Protein AF-A0A705SKW7-F1 (afdb_monomer)

Radius of gyration: 16.19 Å; Cα contacts (8 Å, |Δi|>4): 45; chains: 1; bounding box: 41×28×43 Å

Mean predicted aligned error: 3.39 Å

Foldseek 3Di:
DDQDDDDLVLLVVQLVVQVVVVVDPDPVPDDPVSVVVSSQRSVVVVVVPDDDDDDDPPDDDDDDDDPDDPPPDVSCVVCVVSVNNVVSVVSVVD

Sequence (94 aa):
MSQPTFNKDQFQAALTRQWQRFGLLSASDMTPRQWWQAVSGALAELLSAQPVAQPTKGQRHVNYISMEFLIGRLTGNNLLNLGWYQDVSDVLKA

Organism: Salmonella enterica (NCBI:txid28901)

Nearest PDB structures (foldseek):
  2asv-assembly1_B  TM=9.934E-01  e=4.428E-08  Escherichia coli
  7tm7-assembly1_A  TM=9.882E-01  e=4.708E-08  Klebsiella pneumoniae subsp. pneumoniae HS11286
  7tm7-assembly1_B  TM=9.977E-01  e=1.179E-07  Klebsiella pneumoniae subsp. pneumoniae HS11286
  1e4o-assembly1_A  TM=9.724E-01  e=1.924E-07  Escherichia coli
  8rvk-assembly1_B  TM=9.974E-01  e=7.861E-07  Escherichia coli K-12

pLDDT: mean 95.27, std 6.26, range [60.56, 98.56]

Secondary structure (DSSP, 8-state):
-PPPPP-HHHHHHHHHHHHHHTT-SSGGG--HHHHHHHHHHHHHHHHHTSPPPPPPTTPPP-----S------HHHHHHHHHT-HHHHHHHHH-

Structure (mmCIF, N/CA/C/O backbone):
data_AF-A0A705SKW7-F1
#
_entry.id   AF-A0A705SKW7-F1
#
loop_
_atom_site.group_PDB
_atom_site.id
_atom_site.type_symbol
_atom_site.label_atom_id
_atom_site.label_alt_id
_atom_site.label_comp_id
_atom_site.label_asym_id
_atom_site.label_entity_id
_atom_site.label_seq_id
_atom_site.pdbx_PDB_ins_code
_atom_site.Cartn_x
_atom_site.Cartn_y
_atom_site.Cartn_z
_atom_site.occupancy
_atom_site.B_iso_or_equiv
_atom_site.auth_seq_id
_atom_site.auth_comp_id
_atom_site.auth_asym_id
_atom_site.auth_atom_id
_atom_site.pdbx_PDB_model_num
ATOM 1 N N . MET A 1 1 ? -4.471 -4.814 19.232 1.00 60.56 1 MET A N 1
ATOM 2 C CA . MET A 1 1 ? -4.388 -5.312 17.842 1.00 60.56 1 MET A CA 1
ATOM 3 C C . MET A 1 1 ? -2.929 -5.617 17.561 1.00 60.56 1 MET A C 1
ATOM 5 O O . MET A 1 1 ? -2.098 -4.804 17.943 1.00 60.56 1 MET A O 1
ATOM 9 N N . SER A 1 2 ? -2.606 -6.779 16.996 1.00 76.94 2 SER A N 1
ATOM 10 C CA . SER A 1 2 ? -1.236 -7.079 16.561 1.00 76.94 2 SER A CA 1
ATOM 11 C C . SER A 1 2 ? -0.909 -6.251 15.319 1.00 76.94 2 SER A C 1
ATOM 13 O O . SER A 1 2 ? -1.731 -6.193 14.404 1.00 76.94 2 SER A O 1
ATOM 15 N N . GLN A 1 3 ? 0.258 -5.605 15.285 1.00 81.25 3 GLN A N 1
ATOM 16 C CA . GLN A 1 3 ? 0.727 -4.961 14.059 1.00 81.25 3 GLN A CA 1
ATOM 17 C C . GLN A 1 3 ? 1.015 -6.033 12.998 1.00 81.25 3 GLN A C 1
ATOM 19 O O . GLN A 1 3 ? 1.642 -7.044 13.325 1.00 81.25 3 GLN A O 1
ATOM 24 N N . PRO A 1 4 ? 0.562 -5.842 11.749 1.00 88.06 4 PRO A N 1
ATOM 25 C CA . PRO A 1 4 ? 0.884 -6.761 10.672 1.00 88.06 4 PRO A CA 1
ATOM 26 C C . PRO A 1 4 ? 2.370 -6.639 10.317 1.00 88.06 4 PRO A C 1
ATOM 28 O O . PRO A 1 4 ? 2.909 -5.539 10.200 1.00 88.06 4 PRO A O 1
ATOM 31 N N . THR A 1 5 ? 3.044 -7.770 10.142 1.00 91.94 5 THR A N 1
ATOM 32 C CA . THR A 1 5 ? 4.468 -7.803 9.788 1.00 91.94 5 THR A CA 1
ATOM 33 C C . THR A 1 5 ? 4.642 -7.653 8.280 1.00 91.94 5 THR A C 1
ATOM 35 O O . THR A 1 5 ? 3.932 -8.296 7.504 1.00 91.94 5 THR A O 1
ATOM 38 N N . PHE A 1 6 ? 5.596 -6.824 7.857 1.00 96.00 6 PHE A N 1
ATOM 39 C CA . PHE A 1 6 ? 5.949 -6.698 6.448 1.00 96.00 6 PHE A CA 1
ATOM 40 C C . PHE A 1 6 ? 6.649 -7.968 5.945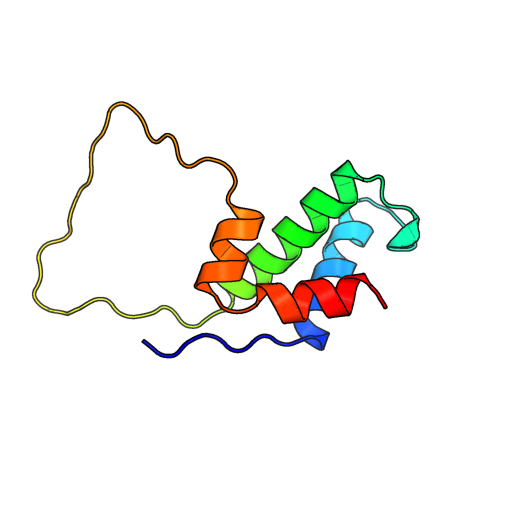 1.00 96.00 6 PHE A C 1
ATOM 42 O O . PHE A 1 6 ? 7.554 -8.492 6.594 1.00 96.00 6 PHE A O 1
ATOM 49 N N . ASN A 1 7 ? 6.250 -8.455 4.768 1.00 96.19 7 ASN A N 1
ATOM 50 C CA . ASN A 1 7 ? 6.896 -9.580 4.100 1.00 96.19 7 ASN A CA 1
ATOM 51 C C . ASN A 1 7 ? 7.435 -9.129 2.735 1.00 96.19 7 ASN A C 1
ATOM 53 O O . ASN A 1 7 ? 6.667 -8.827 1.817 1.00 96.19 7 ASN A O 1
ATOM 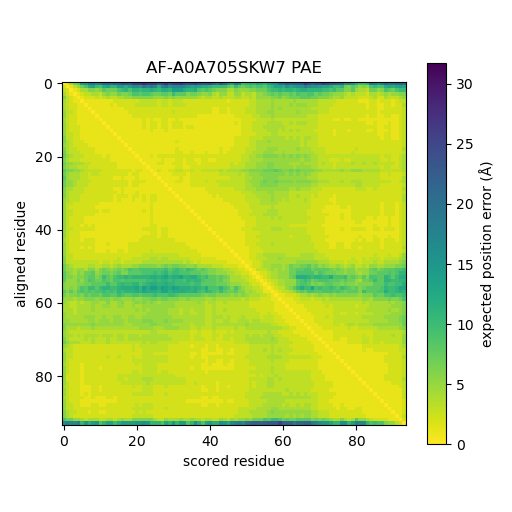57 N N . LYS A 1 8 ? 8.767 -9.099 2.613 1.00 97.06 8 LYS A N 1
ATOM 58 C CA . LYS A 1 8 ? 9.475 -8.637 1.413 1.00 97.06 8 LYS A CA 1
ATOM 59 C C . LYS A 1 8 ? 9.121 -9.455 0.170 1.00 97.06 8 LYS A C 1
ATOM 61 O O . LYS A 1 8 ? 8.837 -8.863 -0.869 1.00 97.06 8 LYS A O 1
ATOM 66 N N . ASP A 1 9 ? 9.097 -10.780 0.275 1.00 97.50 9 ASP A N 1
ATOM 67 C CA . ASP A 1 9 ? 8.856 -11.664 -0.871 1.00 97.50 9 ASP A CA 1
ATOM 68 C C . ASP A 1 9 ? 7.420 -11.514 -1.385 1.00 97.50 9 ASP A C 1
ATOM 70 O O . ASP A 1 9 ? 7.182 -11.427 -2.591 1.00 97.50 9 ASP A O 1
ATOM 74 N N . GLN A 1 10 ? 6.452 -11.399 -0.470 1.00 97.75 10 GLN A N 1
ATOM 75 C CA . GLN A 1 10 ? 5.058 -11.129 -0.825 1.00 97.75 10 GLN A CA 1
ATOM 76 C C . GLN A 1 10 ? 4.905 -9.764 -1.496 1.00 97.75 10 GLN A C 1
ATOM 78 O O . GLN A 1 10 ? 4.203 -9.662 -2.504 1.00 97.75 10 GLN A O 1
ATOM 83 N N . PHE A 1 11 ? 5.580 -8.733 -0.981 1.00 98.19 11 PHE A N 1
ATOM 84 C CA . PHE A 1 11 ? 5.571 -7.405 -1.587 1.00 98.19 11 PHE A CA 1
ATOM 85 C C . PHE A 1 11 ? 6.174 -7.418 -2.996 1.00 98.19 11 PHE A C 1
ATOM 87 O O . PHE A 1 11 ? 5.560 -6.889 -3.920 1.00 98.19 11 PHE A O 1
ATOM 94 N N . GLN A 1 12 ? 7.330 -8.057 -3.192 1.00 98.00 12 GLN A N 1
ATOM 95 C CA . GLN A 1 12 ? 7.965 -8.171 -4.507 1.00 98.00 12 GLN A CA 1
ATOM 96 C C . GLN A 1 12 ? 7.091 -8.957 -5.490 1.00 98.00 12 GLN A C 1
ATOM 98 O O . GLN A 1 12 ? 6.920 -8.535 -6.632 1.00 98.00 12 GLN A O 1
ATOM 103 N N . ALA A 1 13 ? 6.472 -10.054 -5.049 1.00 98.38 13 ALA A N 1
ATOM 104 C CA . ALA A 1 13 ? 5.544 -10.815 -5.878 1.00 98.38 13 ALA A CA 1
ATOM 105 C C . ALA A 1 13 ? 4.306 -9.984 -6.266 1.00 98.38 13 ALA A C 1
ATOM 107 O O . ALA A 1 13 ? 3.867 -10.036 -7.417 1.00 98.38 13 ALA A O 1
ATOM 108 N N . ALA A 1 14 ? 3.755 -9.203 -5.332 1.00 98.56 14 ALA A N 1
ATOM 109 C CA . ALA A 1 14 ? 2.636 -8.302 -5.598 1.00 98.56 14 ALA A CA 1
ATOM 110 C C . ALA A 1 14 ? 3.035 -7.187 -6.571 1.00 98.56 14 ALA A C 1
ATOM 112 O O . ALA A 1 14 ? 2.336 -6.959 -7.555 1.00 98.56 14 ALA A O 1
ATOM 113 N N . LEU A 1 15 ? 4.195 -6.558 -6.369 1.00 98.38 15 LEU A N 1
ATOM 114 C CA . LEU A 1 15 ? 4.744 -5.550 -7.277 1.00 98.38 15 LEU A CA 1
ATOM 115 C C . LEU A 1 15 ? 4.937 -6.113 -8.693 1.00 98.38 15 LEU A C 1
ATOM 117 O O . LEU A 1 15 ? 4.564 -5.454 -9.663 1.00 98.38 15 LEU A O 1
ATOM 121 N N . THR A 1 16 ? 5.427 -7.352 -8.804 1.00 98.44 16 THR A N 1
ATOM 122 C CA . THR A 1 16 ? 5.532 -8.093 -10.067 1.00 98.44 16 THR A CA 1
ATOM 123 C C . THR A 1 16 ? 4.202 -8.219 -10.787 1.00 98.44 16 THR A C 1
ATOM 125 O O . THR A 1 16 ? 4.099 -7.846 -11.956 1.00 98.44 16 THR A O 1
ATOM 128 N N . ARG A 1 17 ? 3.148 -8.640 -10.083 1.00 98.56 17 ARG A N 1
ATOM 129 C CA . ARG A 1 17 ? 1.800 -8.704 -10.663 1.00 98.56 17 ARG A CA 1
ATOM 130 C C . ARG A 1 17 ? 1.316 -7.343 -11.176 1.00 98.56 17 ARG A C 1
ATOM 132 O O . ARG A 1 17 ? 0.634 -7.295 -12.199 1.00 98.56 17 ARG A O 1
ATOM 139 N N . GLN A 1 18 ? 1.668 -6.240 -10.508 1.00 98.56 18 GLN A N 1
ATOM 140 C CA . GLN A 1 18 ? 1.237 -4.900 -10.927 1.00 98.56 18 GLN A CA 1
ATOM 141 C C . GLN A 1 18 ? 1.850 -4.478 -12.265 1.00 98.56 18 GLN A C 1
ATOM 143 O O . GLN A 1 18 ? 1.112 -4.074 -13.162 1.00 98.56 18 GLN A O 1
ATOM 148 N N . TRP A 1 19 ? 3.170 -4.588 -12.443 1.00 98.19 19 TRP A N 1
ATOM 149 C CA . TRP A 1 19 ? 3.779 -4.181 -13.716 1.00 98.19 19 TRP A CA 1
ATOM 150 C C . TRP A 1 19 ? 3.507 -5.178 -14.848 1.00 98.19 19 TRP A C 1
ATOM 152 O O . TRP A 1 19 ? 3.349 -4.758 -15.994 1.00 98.19 19 TRP A O 1
ATOM 162 N N . GLN A 1 20 ? 3.313 -6.466 -14.539 1.00 98.25 20 GLN A N 1
ATOM 163 C CA . GLN A 1 20 ? 2.819 -7.446 -15.514 1.00 98.25 20 GLN A CA 1
ATOM 164 C C . GLN A 1 20 ? 1.422 -7.077 -16.026 1.00 98.25 20 GLN A C 1
ATOM 166 O O . GLN A 1 20 ? 1.156 -7.174 -17.222 1.00 98.25 20 GLN A O 1
ATOM 171 N N . ARG A 1 21 ? 0.534 -6.579 -15.153 1.00 97.88 21 ARG A N 1
ATOM 172 C CA . ARG A 1 21 ? -0.794 -6.079 -15.548 1.00 97.88 21 ARG A CA 1
ATOM 173 C C . ARG A 1 21 ? -0.716 -4.864 -16.477 1.00 97.88 21 ARG A C 1
ATOM 175 O O . ARG A 1 21 ? -1.636 -4.647 -17.262 1.00 97.88 21 ARG A O 1
ATOM 182 N N . PHE A 1 22 ? 0.361 -4.083 -16.413 1.00 97.81 22 PHE A N 1
ATOM 183 C CA . PHE A 1 22 ? 0.620 -3.003 -17.369 1.00 97.81 22 PHE A CA 1
ATOM 184 C C . PHE A 1 22 ? 1.164 -3.503 -18.718 1.00 97.81 22 PHE A C 1
ATOM 186 O O . PHE A 1 22 ? 1.334 -2.692 -19.623 1.00 97.81 22 PHE A O 1
ATOM 193 N N . GLY A 1 23 ? 1.424 -4.807 -18.866 1.00 97.88 23 GLY A N 1
ATOM 194 C CA . GLY A 1 23 ? 2.014 -5.395 -20.069 1.00 97.88 23 GLY A CA 1
ATOM 195 C C . GLY A 1 23 ? 3.520 -5.159 -20.194 1.00 97.88 23 GLY A C 1
ATOM 196 O O . GLY A 1 23 ? 4.052 -5.225 -21.298 1.00 97.88 23 GLY A O 1
ATOM 197 N N . LEU A 1 24 ? 4.201 -4.848 -19.087 1.00 98.06 24 LEU A N 1
ATOM 198 C CA . LEU A 1 24 ? 5.641 -4.591 -19.063 1.00 98.06 24 LEU A CA 1
ATOM 199 C C . LEU A 1 24 ? 6.430 -5.887 -18.840 1.00 98.06 24 LEU A C 1
ATOM 201 O O . LEU A 1 24 ? 5.917 -6.844 -18.258 1.00 98.06 24 LEU A O 1
ATOM 205 N N . LEU A 1 25 ? 7.685 -5.906 -19.291 1.00 97.00 25 LEU A N 1
ATOM 206 C CA . LEU A 1 25 ? 8.586 -7.052 -19.125 1.00 97.00 25 LEU A CA 1
ATOM 207 C C . LEU A 1 25 ? 9.397 -6.965 -17.829 1.00 97.00 25 LEU A C 1
ATOM 209 O O . LEU A 1 25 ? 9.815 -7.993 -17.296 1.00 97.00 25 LEU A O 1
ATOM 213 N N . SER A 1 26 ? 9.612 -5.752 -17.320 1.00 96.88 26 SER A N 1
ATOM 214 C CA . SER A 1 26 ? 10.364 -5.498 -16.098 1.00 96.88 26 SER A CA 1
ATOM 215 C C . SER A 1 26 ? 9.808 -4.304 -15.321 1.00 96.88 26 SER A C 1
ATOM 217 O O . SER A 1 26 ? 9.122 -3.436 -15.864 1.00 96.88 26 SER A O 1
ATOM 219 N N . ALA A 1 27 ? 10.149 -4.223 -14.034 1.00 96.38 27 ALA A N 1
ATOM 220 C CA . ALA A 1 27 ? 9.785 -3.076 -13.207 1.00 96.38 27 ALA A CA 1
ATOM 221 C C . ALA A 1 27 ? 10.440 -1.765 -13.690 1.00 96.38 27 ALA A C 1
ATOM 223 O O . ALA A 1 27 ? 9.843 -0.699 -13.560 1.00 96.38 27 ALA A O 1
ATOM 224 N N . SER A 1 28 ? 11.641 -1.833 -14.278 1.00 96.31 28 SER A N 1
ATOM 225 C CA . SER A 1 28 ? 12.356 -0.666 -14.816 1.00 96.31 28 SER A CA 1
ATOM 226 C C . SER A 1 28 ? 11.642 0.007 -15.988 1.00 96.31 28 SER A C 1
ATOM 228 O O . SER A 1 28 ? 11.884 1.185 -16.233 1.00 96.31 28 SER A O 1
ATOM 230 N N . ASP A 1 29 ? 10.730 -0.694 -16.666 1.00 97.62 29 ASP A N 1
ATOM 231 C CA . ASP A 1 29 ? 9.959 -0.136 -17.783 1.00 97.62 29 ASP A CA 1
ATOM 232 C C . ASP A 1 29 ? 8.799 0.762 -17.312 1.00 97.62 29 ASP A C 1
ATOM 234 O O . ASP A 1 29 ? 8.127 1.407 -18.120 1.00 97.62 29 ASP A O 1
ATOM 238 N N . MET A 1 30 ? 8.525 0.807 -16.002 1.00 98.25 30 MET A N 1
ATOM 239 C CA . MET A 1 30 ? 7.462 1.641 -15.455 1.00 98.25 30 MET A CA 1
ATOM 240 C C . MET A 1 30 ? 7.824 3.127 -15.505 1.00 98.25 30 MET A C 1
ATOM 242 O O . MET A 1 30 ? 8.850 3.576 -14.995 1.00 98.25 30 MET A O 1
ATOM 246 N N . THR A 1 31 ? 6.888 3.934 -16.001 1.00 98.44 31 THR A N 1
ATOM 247 C CA . THR A 1 31 ? 6.901 5.388 -15.793 1.00 98.44 31 THR A CA 1
ATOM 248 C C . THR A 1 31 ? 6.792 5.733 -14.298 1.00 98.44 31 THR A C 1
ATOM 250 O O . THR A 1 31 ? 6.250 4.946 -13.517 1.00 98.44 31 THR A O 1
ATOM 253 N N . PRO A 1 32 ? 7.180 6.949 -13.868 1.00 98.25 32 PRO A N 1
ATOM 254 C CA . PRO A 1 32 ? 7.025 7.370 -12.471 1.00 98.25 32 PRO A CA 1
ATOM 255 C C . PRO A 1 32 ? 5.588 7.244 -11.936 1.00 98.25 32 PRO A C 1
ATOM 257 O O . PRO A 1 32 ? 5.368 6.899 -10.775 1.00 98.25 32 PRO A O 1
ATOM 260 N N . ARG A 1 33 ? 4.583 7.481 -12.792 1.00 98.38 33 ARG A N 1
ATOM 261 C CA . ARG A 1 33 ? 3.172 7.315 -12.420 1.00 98.38 33 ARG A CA 1
ATOM 262 C C . ARG A 1 33 ? 2.806 5.843 -12.222 1.00 98.38 33 ARG A C 1
ATOM 264 O O . ARG A 1 33 ? 2.099 5.536 -11.265 1.00 98.38 33 ARG A O 1
ATOM 271 N N . GLN A 1 34 ? 3.286 4.954 -13.093 1.00 98.38 34 GLN A N 1
ATOM 272 C CA . GLN A 1 34 ? 3.079 3.509 -12.954 1.00 98.38 34 GLN A CA 1
ATOM 273 C C . GLN A 1 34 ? 3.772 2.964 -11.708 1.00 98.38 34 GLN A C 1
ATOM 275 O O . GLN A 1 34 ? 3.165 2.167 -11.007 1.00 98.38 34 GLN A O 1
ATOM 280 N N . TRP A 1 35 ? 4.966 3.455 -11.368 1.00 98.31 35 TRP A N 1
ATOM 281 C CA . TRP A 1 35 ? 5.638 3.116 -10.112 1.00 98.31 35 TRP A CA 1
ATOM 282 C C . TRP A 1 35 ? 4.781 3.446 -8.891 1.00 98.31 35 TRP A C 1
ATOM 284 O O . TRP A 1 35 ? 4.550 2.582 -8.046 1.00 98.31 35 TRP A O 1
ATOM 294 N N . TRP A 1 36 ? 4.251 4.671 -8.819 1.00 98.31 36 TRP A N 1
ATOM 295 C CA . TRP A 1 36 ? 3.350 5.054 -7.731 1.00 98.31 36 TRP A CA 1
ATOM 296 C C . TRP A 1 36 ? 2.108 4.149 -7.670 1.00 98.31 36 TRP A C 1
ATOM 298 O O . TRP A 1 36 ? 1.763 3.658 -6.597 1.00 98.31 36 TRP A O 1
ATOM 308 N N . GLN A 1 37 ? 1.471 3.876 -8.814 1.00 98.50 37 GLN A N 1
ATOM 309 C CA . GLN A 1 37 ? 0.295 3.000 -8.883 1.00 98.50 37 GLN A CA 1
ATOM 310 C C . GLN A 1 37 ? 0.614 1.555 -8.482 1.00 98.50 37 GLN A C 1
ATOM 312 O O . GLN A 1 37 ? -0.159 0.951 -7.743 1.00 98.50 37 GLN A O 1
ATOM 317 N N . ALA A 1 38 ? 1.743 1.013 -8.937 1.00 98.5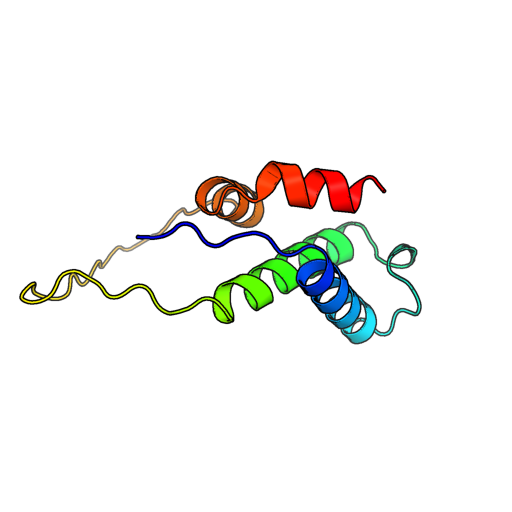0 38 ALA A N 1
ATOM 318 C CA . ALA A 1 38 ? 2.161 -0.355 -8.673 1.00 98.50 38 ALA A CA 1
ATOM 319 C C . ALA A 1 38 ? 2.521 -0.559 -7.200 1.00 98.50 38 ALA A C 1
ATOM 321 O O . ALA A 1 38 ? 2.047 -1.505 -6.579 1.00 98.50 38 ALA A O 1
ATOM 322 N N . VAL A 1 39 ? 3.279 0.359 -6.596 1.00 98.31 39 VAL A N 1
ATOM 323 C CA . VAL A 1 39 ? 3.586 0.286 -5.160 1.00 98.31 39 VAL A CA 1
ATOM 324 C C . VAL A 1 39 ? 2.302 0.400 -4.334 1.00 98.31 39 VAL A C 1
ATOM 326 O O . VAL A 1 39 ? 2.068 -0.421 -3.449 1.00 98.31 39 VAL A O 1
ATOM 329 N N . SER A 1 40 ? 1.420 1.353 -4.656 1.00 98.50 40 SER A N 1
ATOM 330 C CA . SER A 1 40 ? 0.110 1.473 -4.003 1.00 98.50 40 SER A CA 1
ATOM 331 C C . SER A 1 40 ? -0.750 0.214 -4.150 1.00 98.50 40 SER A C 1
ATOM 333 O O . SER A 1 40 ? -1.363 -0.218 -3.175 1.00 98.50 40 SER A O 1
ATOM 335 N N . GLY A 1 41 ? -0.795 -0.377 -5.346 1.00 98.50 41 GLY A N 1
ATOM 336 C CA . GLY A 1 41 ? -1.561 -1.588 -5.633 1.00 98.50 41 GLY A CA 1
ATOM 337 C C . GLY A 1 41 ? -1.025 -2.810 -4.892 1.00 98.50 41 GLY A C 1
ATOM 338 O O . GLY A 1 41 ? -1.803 -3.539 -4.282 1.00 98.50 41 GLY A O 1
ATOM 339 N N . ALA A 1 42 ? 0.298 -2.986 -4.868 1.00 98.50 42 ALA A N 1
ATOM 340 C CA . ALA A 1 42 ? 0.949 -4.059 -4.124 1.00 98.50 42 ALA A CA 1
ATOM 341 C C . ALA A 1 42 ? 0.659 -3.957 -2.617 1.00 98.50 42 ALA A C 1
ATOM 343 O O . ALA A 1 42 ? 0.279 -4.939 -1.988 1.00 98.50 42 ALA A O 1
ATOM 344 N N . LEU A 1 43 ? 0.758 -2.756 -2.038 1.00 98.12 43 LEU A N 1
ATOM 345 C CA . LEU A 1 43 ? 0.438 -2.534 -0.623 1.00 98.12 43 LEU A CA 1
ATOM 346 C C . LEU A 1 43 ? -1.040 -2.790 -0.307 1.00 98.12 43 LEU A C 1
ATOM 348 O O . LEU A 1 43 ? -1.349 -3.342 0.746 1.00 98.12 43 LEU A O 1
ATOM 352 N N . ALA A 1 44 ? -1.950 -2.411 -1.208 1.00 97.94 44 ALA A N 1
ATOM 353 C CA . ALA A 1 44 ? -3.377 -2.680 -1.047 1.00 97.94 44 ALA A CA 1
ATOM 354 C C . ALA A 1 44 ? -3.684 -4.187 -1.068 1.00 97.94 44 ALA A C 1
ATOM 356 O O . ALA A 1 44 ? -4.518 -4.648 -0.291 1.00 97.94 44 ALA A O 1
ATOM 357 N N . GLU A 1 45 ? -2.988 -4.949 -1.914 1.00 97.81 45 GLU A N 1
ATOM 358 C CA . GLU A 1 45 ? -3.080 -6.411 -1.964 1.00 97.81 45 GLU A CA 1
ATOM 359 C C . GLU A 1 45 ? -2.563 -7.062 -0.671 1.00 97.81 45 GLU A C 1
ATOM 361 O O . GLU A 1 45 ? -3.218 -7.933 -0.105 1.00 97.81 45 GLU A O 1
ATOM 366 N N . LEU A 1 46 ? -1.423 -6.599 -0.152 1.00 96.31 46 LEU A N 1
ATOM 367 C CA . LEU A 1 46 ? -0.883 -7.092 1.117 1.00 96.31 46 LEU A CA 1
ATOM 368 C C . LEU A 1 46 ? -1.803 -6.761 2.300 1.00 96.31 46 LEU A C 1
ATOM 370 O O . LEU A 1 46 ? -1.938 -7.576 3.210 1.00 96.31 46 LEU A O 1
ATOM 374 N N . LEU A 1 47 ? -2.422 -5.575 2.300 1.00 94.56 47 LEU A N 1
ATOM 375 C CA . LEU A 1 47 ? -3.347 -5.150 3.349 1.00 94.56 47 LEU A CA 1
ATOM 376 C C . LEU A 1 47 ? -4.645 -5.967 3.332 1.00 94.56 47 LEU A C 1
ATOM 378 O O . LEU A 1 47 ? -5.131 -6.344 4.395 1.00 94.56 47 LEU A O 1
ATOM 382 N N . SER A 1 48 ? -5.203 -6.258 2.153 1.00 94.12 48 SER A N 1
ATOM 383 C CA . SER A 1 48 ? -6.441 -7.041 2.038 1.00 94.12 48 SER A CA 1
ATOM 384 C C . SER A 1 48 ? -6.262 -8.509 2.432 1.00 94.12 48 SER A C 1
ATOM 386 O O . SER A 1 48 ? -7.226 -9.145 2.853 1.00 94.12 48 SER A O 1
ATOM 388 N N . ALA A 1 49 ? -5.036 -9.029 2.342 1.00 93.56 49 ALA A N 1
ATOM 389 C CA . ALA A 1 49 ? -4.677 -10.370 2.794 1.00 93.56 49 ALA A CA 1
ATOM 390 C C . ALA A 1 49 ? -4.467 -10.478 4.319 1.00 93.56 49 ALA A C 1
ATOM 392 O O . ALA A 1 49 ? -4.328 -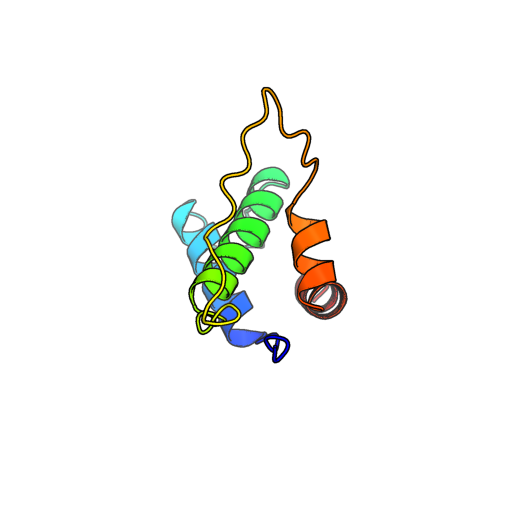11.590 4.834 1.00 93.56 49 ALA A O 1
ATOM 393 N N . GLN A 1 50 ? -4.430 -9.359 5.056 1.00 91.06 50 GLN A N 1
ATOM 394 C CA . GLN A 1 50 ? -4.268 -9.385 6.512 1.00 91.06 50 GLN A CA 1
ATOM 395 C C . GLN A 1 50 ? -5.520 -9.937 7.207 1.00 91.06 50 GLN A C 1
ATOM 397 O O . GLN A 1 50 ? -6.645 -9.697 6.758 1.00 91.06 50 GLN A O 1
ATOM 402 N N . PRO A 1 51 ? -5.361 -10.635 8.346 1.00 89.69 51 PRO A N 1
ATOM 403 C CA . PRO A 1 51 ? -6.500 -11.084 9.129 1.00 89.69 51 PRO A CA 1
ATOM 404 C C . PRO A 1 51 ? -7.329 -9.884 9.596 1.00 89.69 51 PRO A C 1
ATOM 406 O O . PRO A 1 51 ? -6.798 -8.885 10.087 1.00 89.69 51 PRO A O 1
ATOM 409 N N . VAL A 1 52 ? -8.652 -9.999 9.480 1.00 86.69 52 VAL A N 1
ATOM 410 C CA . VAL A 1 52 ? -9.574 -8.937 9.892 1.00 86.69 52 VAL A CA 1
ATOM 411 C C . VAL A 1 52 ? -9.482 -8.736 11.404 1.00 86.69 52 VAL A C 1
ATOM 413 O O . VAL A 1 52 ? -9.810 -9.629 12.190 1.00 86.69 52 VAL A O 1
ATOM 416 N N . ALA A 1 53 ? -9.064 -7.541 11.821 1.00 85.31 53 ALA A N 1
ATOM 417 C CA . ALA A 1 53 ? -9.091 -7.149 13.221 1.00 85.31 53 ALA A CA 1
ATOM 418 C C . ALA A 1 53 ? -10.545 -7.034 13.698 1.00 85.31 53 ALA A C 1
ATOM 420 O O . ALA A 1 53 ? -11.339 -6.272 13.146 1.00 85.31 53 ALA A O 1
ATOM 421 N N . GLN A 1 54 ? -10.896 -7.798 14.732 1.00 86.44 54 GLN A N 1
ATOM 422 C CA . GLN A 1 54 ? -12.245 -7.773 15.287 1.00 86.44 54 GLN A CA 1
ATOM 423 C C . GLN A 1 54 ? -12.434 -6.520 16.155 1.00 86.44 54 GLN A C 1
ATOM 425 O O . GLN A 1 54 ? -11.622 -6.285 17.056 1.00 86.44 54 GLN A O 1
ATOM 430 N N . PRO A 1 55 ? -13.490 -5.720 15.924 1.00 87.56 55 PRO A N 1
ATOM 431 C CA . PRO A 1 55 ? -13.794 -4.575 16.769 1.00 87.56 55 PRO A CA 1
ATOM 432 C C . PRO A 1 55 ? -14.270 -5.023 18.157 1.00 87.56 55 PRO A C 1
ATOM 434 O O . PRO A 1 55 ? -14.673 -6.171 18.371 1.00 87.56 55 PRO A O 1
ATOM 437 N N . THR A 1 56 ? -14.258 -4.094 19.112 1.00 90.44 56 THR A N 1
ATOM 438 C CA . THR A 1 56 ? -14.785 -4.327 20.461 1.00 90.44 56 THR A CA 1
ATOM 439 C C . THR A 1 56 ? -16.255 -4.746 20.398 1.00 90.44 56 THR A C 1
ATOM 441 O O . THR A 1 56 ? -17.099 -4.046 19.838 1.00 90.44 56 THR A O 1
ATOM 444 N N . LYS A 1 57 ? -16.574 -5.905 20.985 1.00 91.88 57 LYS A N 1
ATOM 445 C CA . LYS A 1 57 ? -17.940 -6.447 21.011 1.00 91.88 57 LYS A CA 1
ATOM 446 C C . LYS A 1 57 ? -18.851 -5.633 21.937 1.00 91.88 57 LYS A C 1
ATOM 448 O O . LYS A 1 57 ? -18.391 -5.016 22.893 1.00 91.88 57 LYS A O 1
ATOM 453 N N . GLY A 1 58 ? -20.158 -5.679 21.672 1.00 93.19 58 GLY A N 1
ATOM 454 C CA . GLY A 1 58 ? -21.184 -5.059 22.523 1.00 93.19 58 GLY A CA 1
ATOM 455 C C . GLY A 1 58 ? -21.374 -3.552 22.320 1.00 93.19 58 GLY A C 1
ATOM 456 O O . GLY A 1 58 ? -22.156 -2.937 23.039 1.00 93.19 58 GLY A O 1
ATOM 457 N N . GLN A 1 59 ? -20.693 -2.951 21.342 1.00 93.88 59 GLN A N 1
ATOM 458 C CA . GLN A 1 59 ? -20.856 -1.542 20.983 1.00 93.88 59 GLN A CA 1
ATOM 459 C C . GLN A 1 59 ? -21.805 -1.388 19.786 1.00 93.88 59 GLN A C 1
ATOM 461 O O . GLN A 1 59 ? -21.873 -2.257 18.915 1.00 93.88 59 GLN A O 1
ATOM 466 N N . ARG A 1 60 ? -22.548 -0.273 19.733 1.00 96.44 60 ARG A N 1
ATOM 467 C CA . ARG A 1 60 ? -23.325 0.097 18.538 1.00 96.44 60 ARG A CA 1
ATOM 468 C C . ARG A 1 60 ? -22.371 0.504 17.415 1.00 96.44 60 ARG A C 1
ATOM 470 O O . ARG A 1 60 ? -21.329 1.099 17.676 1.00 96.44 60 ARG A O 1
ATOM 477 N N . HIS A 1 61 ? -22.751 0.225 16.172 1.00 95.62 61 HIS A N 1
ATOM 478 C CA . HIS A 1 61 ? -22.003 0.690 15.008 1.00 95.62 61 HIS A CA 1
ATOM 479 C C . HIS A 1 61 ? -22.063 2.223 14.895 1.00 95.62 61 HIS A C 1
ATOM 481 O O . HIS A 1 61 ? -23.134 2.815 15.049 1.00 95.62 61 HIS A O 1
ATOM 487 N N . VAL A 1 62 ? -20.925 2.862 14.616 1.00 96.25 62 VAL A N 1
ATOM 488 C CA . VAL A 1 62 ? -20.833 4.315 14.414 1.00 96.25 62 VAL A CA 1
ATOM 489 C C . VAL A 1 62 ? -21.007 4.622 12.928 1.00 96.25 62 VAL A C 1
ATOM 491 O O . VAL A 1 62 ? -20.116 4.347 12.132 1.00 96.25 62 VAL A O 1
ATOM 494 N N . ASN A 1 63 ? -22.143 5.216 12.559 1.00 97.75 63 ASN A N 1
ATOM 495 C CA . ASN A 1 63 ? -22.394 5.706 11.202 1.00 97.75 63 ASN A CA 1
ATOM 496 C C . ASN A 1 63 ? -21.903 7.156 11.095 1.00 97.75 63 ASN A C 1
ATOM 498 O O . ASN A 1 63 ? -22.585 8.074 11.550 1.00 97.75 63 ASN A O 1
ATOM 502 N N . TYR A 1 64 ? -20.710 7.365 10.539 1.00 97.88 64 TYR A N 1
ATOM 503 C CA . TYR A 1 64 ? -20.129 8.701 10.400 1.00 97.88 64 TYR A CA 1
ATOM 504 C C . TYR A 1 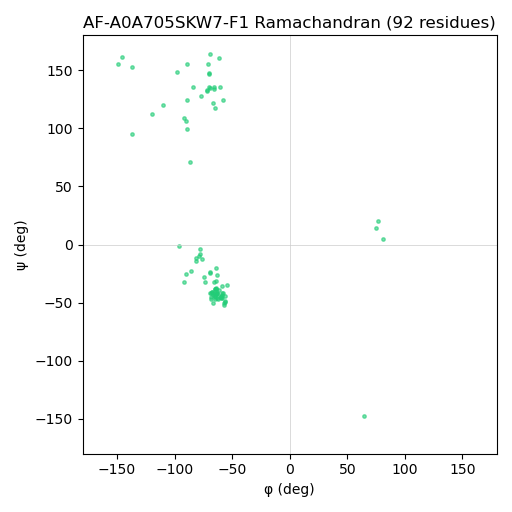64 ? -20.531 9.327 9.055 1.00 97.88 64 TYR A C 1
ATOM 506 O O . TYR A 1 64 ? -20.043 8.914 8.004 1.00 97.88 64 TYR A O 1
ATOM 514 N N . ILE A 1 65 ? -21.446 10.302 9.095 1.00 97.94 65 ILE A N 1
ATOM 515 C CA . ILE A 1 65 ? -22.004 10.976 7.913 1.00 97.94 65 ILE A CA 1
ATOM 516 C C . ILE A 1 65 ? -21.483 12.412 7.881 1.00 97.94 65 ILE A C 1
ATOM 518 O O . ILE A 1 65 ? -21.731 13.187 8.801 1.00 97.94 65 ILE A O 1
ATOM 522 N N . SER A 1 66 ? -20.773 12.761 6.813 1.00 98.19 66 SER A N 1
ATOM 523 C CA . SER A 1 66 ? -20.225 14.096 6.573 1.00 98.19 66 SER A CA 1
ATOM 524 C C . SER A 1 66 ? -20.454 14.485 5.116 1.00 98.19 66 SER A C 1
ATOM 526 O O . SER A 1 66 ? -20.518 13.616 4.245 1.00 98.19 66 SER A O 1
ATOM 528 N N . MET A 1 67 ? -20.556 15.788 4.851 1.00 98.31 67 MET A N 1
ATOM 529 C CA . MET A 1 67 ? -20.601 16.314 3.483 1.00 98.31 67 MET A CA 1
ATOM 530 C C . MET A 1 67 ? -19.264 16.156 2.753 1.00 98.31 67 MET A C 1
ATOM 532 O O . MET A 1 67 ? -19.243 16.108 1.527 1.00 98.31 67 MET A O 1
ATOM 536 N N . GLU A 1 68 ? -18.154 16.057 3.486 1.00 97.88 68 GLU A N 1
ATOM 537 C CA . GLU A 1 68 ? -16.826 15.907 2.898 1.00 97.88 68 GLU A CA 1
ATOM 538 C C . GLU A 1 68 ? -15.861 15.098 3.774 1.00 97.88 68 GLU A C 1
ATOM 540 O O . GLU A 1 68 ? -15.997 15.029 4.999 1.00 97.88 68 GLU A O 1
ATOM 545 N N . PHE A 1 69 ? -14.861 14.506 3.110 1.00 97.88 69 PHE A N 1
ATOM 546 C CA . PHE A 1 69 ? -13.733 13.799 3.717 1.00 97.88 69 PHE A CA 1
ATOM 547 C C . PHE A 1 69 ? -12.432 14.168 2.995 1.00 97.88 69 PHE A C 1
ATOM 549 O O . PHE A 1 69 ? -12.066 13.569 1.981 1.00 97.88 69 PHE A O 1
ATOM 556 N N . LEU A 1 70 ? -11.702 15.147 3.529 1.00 97.88 70 LEU A N 1
ATOM 557 C CA . LEU A 1 70 ? -10.438 15.615 2.958 1.00 97.88 70 LEU A CA 1
ATOM 558 C C . LEU A 1 70 ? -9.245 14.775 3.454 1.00 97.88 70 LEU A C 1
ATOM 560 O O . LEU A 1 70 ? -8.426 15.221 4.251 1.00 97.88 70 LEU A O 1
ATOM 564 N N . ILE A 1 71 ? -9.151 13.530 2.987 1.00 97.56 71 ILE A N 1
ATOM 565 C CA . ILE A 1 71 ? -8.202 12.520 3.504 1.00 97.56 71 ILE A CA 1
ATOM 566 C C . ILE A 1 71 ? -6.739 12.693 3.056 1.00 97.56 71 ILE A C 1
ATOM 568 O O . ILE A 1 71 ? -5.846 12.034 3.585 1.00 97.56 71 ILE A O 1
ATOM 572 N N . GLY A 1 72 ? -6.471 13.551 2.069 1.00 97.81 72 GLY A N 1
ATOM 573 C CA . GLY A 1 72 ? -5.120 13.759 1.544 1.00 97.81 72 GLY A CA 1
ATOM 574 C C . GLY A 1 72 ? -4.519 12.516 0.865 1.00 97.81 72 GLY A C 1
ATOM 575 O O . GLY A 1 72 ? -5.214 11.736 0.214 1.00 97.81 72 GLY A O 1
ATOM 576 N N . ARG A 1 73 ? -3.191 12.350 0.958 1.00 97.88 73 ARG A N 1
ATOM 577 C CA . ARG A 1 73 ? -2.453 11.248 0.310 1.00 97.88 73 ARG A CA 1
ATOM 578 C C . ARG A 1 73 ? -2.376 10.024 1.223 1.00 97.88 73 ARG A C 1
ATOM 580 O O . ARG A 1 73 ? -1.818 10.103 2.312 1.00 97.88 73 ARG A O 1
ATOM 587 N N . LEU A 1 74 ? -2.837 8.871 0.736 1.00 98.19 74 LEU A N 1
ATOM 588 C CA . LEU A 1 74 ? -2.972 7.670 1.568 1.00 98.19 74 LEU A CA 1
ATOM 589 C C . LEU A 1 74 ? -1.760 6.734 1.585 1.00 98.19 74 LEU A C 1
ATOM 591 O O . LEU A 1 74 ? -1.525 6.110 2.610 1.00 98.19 74 LEU A O 1
ATOM 595 N N . THR A 1 75 ? -0.978 6.615 0.505 1.00 98.06 75 THR A N 1
ATOM 596 C CA . THR A 1 75 ? 0.093 5.596 0.435 1.00 98.06 75 THR A CA 1
ATOM 597 C C . THR A 1 75 ? 1.099 5.735 1.579 1.00 98.06 75 THR A C 1
ATOM 599 O O . THR A 1 75 ? 1.337 4.780 2.311 1.00 98.06 75 THR A O 1
ATOM 602 N N . GLY A 1 76 ? 1.644 6.940 1.778 1.00 97.31 76 GLY A N 1
ATOM 603 C CA . GLY A 1 76 ? 2.588 7.208 2.867 1.00 97.31 76 GLY A CA 1
ATOM 604 C C . GLY A 1 76 ? 1.943 7.089 4.249 1.00 97.31 76 GLY A C 1
ATOM 605 O O . GLY A 1 76 ? 2.517 6.472 5.139 1.00 97.31 76 GLY A O 1
ATOM 606 N N . ASN A 1 77 ? 0.723 7.608 4.413 1.00 98.06 77 ASN A N 1
ATOM 607 C CA . ASN A 1 77 ? -0.023 7.517 5.669 1.00 98.06 77 ASN A CA 1
ATOM 608 C C . ASN A 1 77 ? -0.265 6.057 6.092 1.00 98.06 77 ASN A C 1
ATOM 610 O O . ASN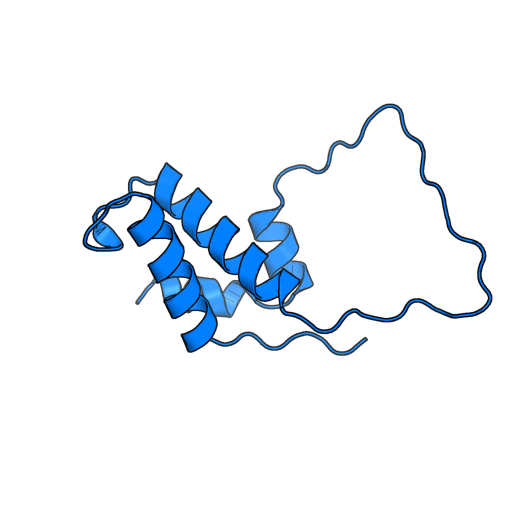 A 1 77 ? -0.050 5.689 7.243 1.00 98.06 77 ASN A O 1
ATOM 614 N N . ASN A 1 78 ? -0.661 5.206 5.146 1.00 96.94 78 ASN A N 1
ATOM 615 C CA . ASN A 1 78 ? -0.911 3.794 5.407 1.00 96.94 78 ASN A CA 1
ATOM 616 C C . ASN A 1 78 ? 0.387 3.055 5.748 1.00 96.94 78 ASN A C 1
ATOM 618 O O . ASN A 1 78 ? 0.399 2.271 6.690 1.00 96.94 78 ASN A O 1
ATOM 622 N N . LEU A 1 79 ? 1.486 3.344 5.044 1.00 97.62 79 LEU A N 1
ATOM 623 C CA . LEU A 1 79 ? 2.804 2.786 5.363 1.00 97.62 79 LEU A CA 1
ATOM 624 C C . LEU A 1 79 ? 3.255 3.132 6.787 1.00 97.62 79 LEU A C 1
ATOM 626 O O . LEU A 1 79 ? 3.778 2.263 7.481 1.00 97.62 79 LEU A O 1
ATOM 630 N N . LEU A 1 80 ? 3.035 4.372 7.232 1.00 97.25 80 LEU A N 1
ATOM 631 C CA . LEU A 1 80 ? 3.352 4.796 8.598 1.00 97.25 80 LEU A CA 1
ATOM 632 C C . LEU A 1 80 ? 2.491 4.060 9.632 1.00 97.25 80 LEU A C 1
ATOM 634 O O . LEU A 1 80 ? 3.029 3.521 10.593 1.00 97.25 80 LEU A O 1
ATOM 638 N N . ASN A 1 81 ? 1.177 3.967 9.406 1.00 95.19 81 ASN A N 1
ATOM 639 C CA . ASN A 1 81 ? 0.257 3.284 10.324 1.00 95.19 81 ASN A CA 1
ATOM 640 C C . ASN A 1 81 ? 0.513 1.772 10.425 1.00 95.19 81 ASN A C 1
ATOM 642 O O . ASN A 1 81 ? 0.296 1.179 11.481 1.00 95.19 81 ASN A O 1
ATOM 646 N N . LEU A 1 82 ? 0.973 1.151 9.336 1.00 94.44 82 LEU A N 1
ATOM 647 C CA . LEU A 1 82 ? 1.351 -0.264 9.302 1.00 94.44 82 LEU A CA 1
ATOM 648 C C . LEU A 1 82 ? 2.768 -0.514 9.841 1.00 94.44 82 LEU A C 1
ATOM 650 O O . LEU A 1 82 ? 3.110 -1.659 10.112 1.00 94.44 82 LEU A O 1
ATOM 654 N N . GLY A 1 83 ? 3.590 0.529 9.996 1.00 95.94 83 GLY A N 1
ATOM 655 C CA . GLY A 1 83 ? 5.002 0.401 10.362 1.00 95.94 83 GLY A CA 1
ATOM 656 C C . GLY A 1 83 ? 5.907 -0.078 9.220 1.00 95.94 83 GLY A C 1
ATOM 657 O O . GLY A 1 83 ? 7.040 -0.461 9.470 1.00 95.94 83 GLY A O 1
ATOM 658 N N . TRP A 1 84 ? 5.436 -0.057 7.969 1.00 97.56 84 TRP A N 1
ATOM 659 C CA . TRP A 1 84 ? 6.133 -0.632 6.803 1.00 97.56 84 TRP A CA 1
ATOM 660 C C . TRP A 1 84 ? 6.947 0.388 6.001 1.00 97.56 84 TRP A C 1
ATOM 662 O O . TRP A 1 84 ? 7.550 0.047 4.985 1.00 97.56 84 TRP A O 1
ATOM 672 N N . TYR A 1 85 ? 6.925 1.661 6.402 1.00 97.69 85 TYR A N 1
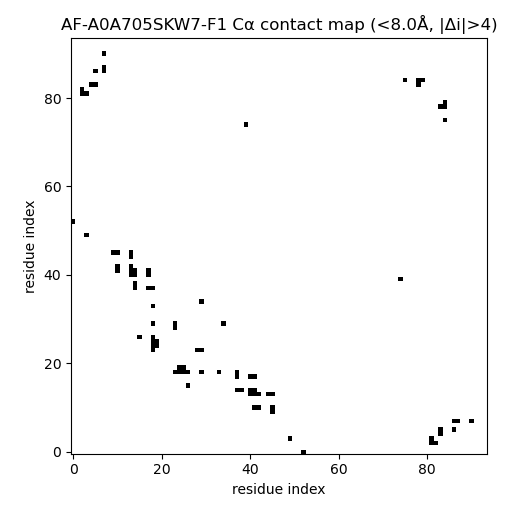ATOM 673 C CA . TYR A 1 85 ? 7.509 2.750 5.615 1.00 9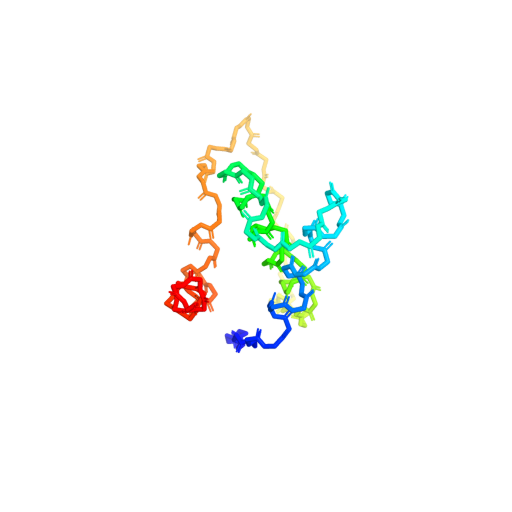7.69 85 TYR A CA 1
ATOM 674 C C . TYR A 1 85 ? 8.993 2.523 5.298 1.00 97.69 85 TYR A C 1
ATOM 676 O O . TYR A 1 85 ? 9.398 2.647 4.142 1.00 97.69 85 TYR A O 1
ATOM 684 N N . GLN A 1 86 ? 9.788 2.176 6.314 1.00 97.56 86 GLN A N 1
ATOM 685 C CA . GLN A 1 86 ? 11.226 1.972 6.153 1.00 97.56 86 GLN A CA 1
ATOM 686 C C . GLN A 1 86 ? 11.524 0.727 5.311 1.00 97.56 86 GLN A C 1
ATOM 688 O O . GLN A 1 86 ? 12.273 0.821 4.341 1.00 97.56 86 GLN A O 1
ATOM 693 N N . ASP A 1 87 ? 10.868 -0.395 5.616 1.00 97.31 87 ASP A N 1
ATOM 694 C CA . ASP A 1 87 ? 11.090 -1.661 4.915 1.00 97.31 87 ASP A CA 1
ATOM 695 C C . ASP A 1 87 ? 10.794 -1.547 3.415 1.00 97.31 87 ASP A C 1
ATOM 697 O O . ASP A 1 87 ? 11.592 -1.966 2.578 1.00 97.31 87 ASP A O 1
ATOM 701 N N . VAL A 1 88 ? 9.669 -0.920 3.055 1.00 97.75 88 VAL A N 1
ATOM 702 C CA . VAL A 1 88 ? 9.300 -0.698 1.650 1.00 97.75 88 VAL A CA 1
ATOM 703 C C . VAL A 1 88 ? 10.283 0.252 0.972 1.00 97.75 88 VAL A C 1
ATOM 705 O O . VAL A 1 88 ? 10.690 -0.001 -0.160 1.00 97.75 88 VAL A O 1
ATOM 708 N N . SER A 1 89 ? 10.703 1.321 1.657 1.00 97.56 89 SER A N 1
ATOM 709 C CA . SER A 1 89 ? 11.739 2.231 1.155 1.00 97.56 89 SER A CA 1
ATOM 710 C C . SER A 1 89 ? 13.032 1.480 0.827 1.00 97.56 89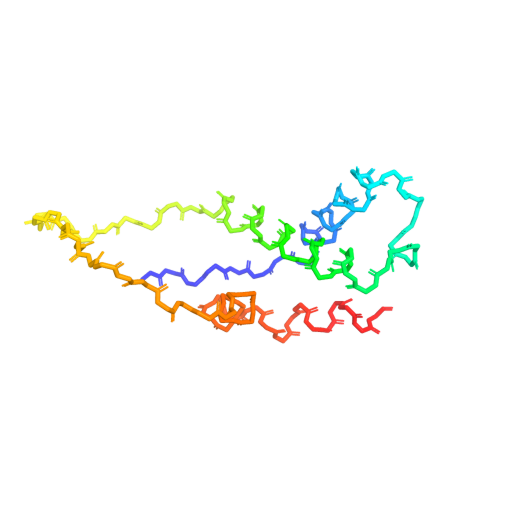 SER A C 1
ATOM 712 O O . SER A 1 89 ? 13.623 1.713 -0.224 1.00 97.56 89 SER A O 1
ATOM 714 N N . ASP A 1 90 ? 13.472 0.574 1.697 1.00 97.50 90 ASP A N 1
ATOM 715 C CA . ASP A 1 90 ? 14.735 -0.138 1.510 1.00 97.50 90 ASP A CA 1
ATOM 716 C C . ASP A 1 90 ? 14.652 -1.197 0.411 1.00 97.50 90 ASP A C 1
ATOM 718 O O . ASP A 1 90 ? 15.611 -1.373 -0.337 1.00 97.50 90 ASP A O 1
ATOM 722 N N . VAL A 1 91 ? 13.487 -1.828 0.226 1.00 96.62 91 VAL A N 1
ATOM 723 C CA . VAL A 1 91 ? 13.250 -2.710 -0.926 1.00 96.62 91 VAL A CA 1
ATOM 724 C C . VAL A 1 91 ? 13.306 -1.948 -2.252 1.00 96.62 91 VAL A C 1
ATOM 726 O O . VAL A 1 91 ? 13.806 -2.500 -3.223 1.00 96.62 91 VAL A O 1
ATOM 729 N N . LEU A 1 92 ? 12.808 -0.708 -2.311 1.00 95.44 92 LEU A N 1
ATOM 730 C CA . LEU A 1 92 ? 12.756 0.082 -3.551 1.00 95.44 92 LEU A CA 1
ATOM 731 C C . LEU A 1 92 ? 14.079 0.779 -3.914 1.00 95.44 92 LEU A C 1
ATOM 733 O O . LEU A 1 92 ? 14.193 1.313 -5.015 1.00 95.44 92 LEU A O 1
ATOM 737 N N . LYS A 1 93 ? 15.056 0.818 -3.001 1.00 92.00 93 LYS A N 1
ATOM 738 C CA . LYS A 1 93 ? 16.408 1.342 -3.270 1.00 92.00 93 LYS A CA 1
ATOM 739 C C . LYS A 1 93 ? 17.354 0.293 -3.862 1.00 92.00 93 LYS A C 1
ATOM 741 O O . LYS A 1 93 ? 18.380 0.683 -4.415 1.00 92.00 93 LYS A O 1
ATOM 746 N N . ALA A 1 94 ? 17.057 -0.988 -3.644 1.00 63.50 94 ALA A N 1
ATOM 747 C CA . ALA A 1 94 ? 17.854 -2.128 -4.092 1.00 63.50 94 ALA A CA 1
ATOM 748 C C . ALA A 1 94 ? 17.578 -2.454 -5.564 1.00 63.50 94 ALA A C 1
ATOM 750 O O . ALA A 1 94 ? 18.548 -2.847 -6.247 1.00 63.50 94 ALA A O 1
#

Solvent-accessible surface area (backbone atoms only — not comparable to full-atom values): 6086 Å² total; per-residue (Å²): 133,84,78,69,79,83,54,68,68,61,44,52,54,35,33,48,54,39,38,48,73,72,73,44,95,48,77,86,75,49,51,76,67,49,47,57,51,22,54,48,49,20,52,50,54,58,57,70,70,48,81,82,81,80,73,80,80,95,62,83,87,83,85,87,85,69,99,73,79,92,76,77,74,54,66,67,53,50,26,55,78,51,68,36,47,65,63,54,52,57,62,74,72,108